Protein AF-L8G3N0-F1 (afdb_monomer)

Foldseek 3Di:
DPDDPDPPPPPVQPDQDAAAADAPPPVCVVVRVVSLVVVCVSPVVQDPDPVSSVVVSLVRYHHPRVD

Mean predicted aligned error: 7.8 Å

Radius of gyration: 17.9 Å; Cα contacts (8 Å, |Δi|>4): 48; chains: 1; bounding box: 47×41×41 Å

Organism: Pseudogymnoascus destructans (strain ATCC MYA-4855 / 20631-21) (NCBI:txid658429)

Solvent-accessible surface area (backbone atoms only — not comparable to full-atom values): 4265 Å² total; per-residue (Å²): 132,84,80,74,82,76,79,75,78,76,78,69,74,73,86,69,73,79,60,74,71,42,50,58,58,76,90,50,44,66,59,49,51,51,35,50,50,56,39,40,71,73,41,48,87,79,37,91,41,72,64,55,42,52,55,56,57,55,70,35,42,32,71,62,55,63,104

Structure (mmCIF, N/CA/C/O backbone):
data_AF-L8G3N0-F1
#
_entry.id   AF-L8G3N0-F1
#
loop_
_atom_site.group_PDB
_atom_site.id
_atom_site.type_symbol
_atom_site.label_atom_id
_atom_site.label_alt_id
_atom_site.label_comp_id
_atom_site.label_asym_id
_atom_site.label_entity_id
_atom_site.label_seq_id
_atom_site.pdbx_PDB_ins_code
_atom_site.Cartn_x
_atom_site.Cartn_y
_atom_site.Cartn_z
_atom_site.occupancy
_atom_site.B_iso_or_equiv
_atom_site.auth_seq_id
_atom_site.auth_comp_id
_atom_site.auth_asym_id
_atom_site.auth_atom_id
_atom_site.pdbx_PDB_model_num
ATOM 1 N N . MET A 1 1 ? 34.687 -31.567 -26.363 1.00 61.94 1 MET A N 1
ATOM 2 C CA . MET A 1 1 ? 34.649 -30.760 -25.125 1.00 61.94 1 MET A CA 1
ATOM 3 C C . MET A 1 1 ? 33.286 -30.993 -24.501 1.00 61.94 1 MET A C 1
ATOM 5 O O . MET A 1 1 ? 32.340 -30.970 -25.275 1.00 61.94 1 MET A O 1
ATOM 9 N N . PRO A 1 2 ? 33.152 -31.309 -23.203 1.00 59.28 2 PRO A N 1
ATOM 10 C CA . PRO A 1 2 ? 31.834 -31.332 -22.590 1.00 59.28 2 PRO A CA 1
ATOM 11 C C . PRO A 1 2 ? 31.415 -29.884 -22.321 1.00 59.28 2 PRO A C 1
ATOM 13 O O . PRO A 1 2 ? 32.187 -29.110 -21.752 1.00 59.28 2 PRO A O 1
ATOM 16 N N . ASP A 1 3 ? 30.229 -29.521 -22.796 1.00 60.56 3 ASP A N 1
ATOM 17 C CA . ASP A 1 3 ? 29.646 -28.202 -22.591 1.00 60.56 3 ASP A CA 1
ATOM 18 C C . ASP A 1 3 ? 29.474 -27.939 -21.089 1.00 60.56 3 ASP A C 1
ATOM 20 O O . ASP A 1 3 ? 28.953 -28.775 -20.345 1.00 60.56 3 ASP A O 1
ATOM 24 N N . ALA A 1 4 ? 29.977 -26.792 -20.627 1.00 66.12 4 ALA A N 1
ATOM 25 C CA . ALA A 1 4 ? 29.843 -26.369 -19.240 1.00 66.12 4 ALA A CA 1
ATOM 26 C C . ALA A 1 4 ? 28.353 -26.198 -18.897 1.00 66.12 4 ALA A C 1
ATOM 28 O O . ALA A 1 4 ? 27.598 -25.693 -19.734 1.00 66.12 4 ALA A O 1
ATOM 29 N N . PRO A 1 5 ? 27.909 -26.586 -17.686 1.00 60.03 5 PRO A N 1
ATOM 30 C CA . PRO A 1 5 ? 26.520 -26.413 -17.302 1.00 60.03 5 PRO A CA 1
ATOM 31 C C . PRO A 1 5 ? 26.192 -24.923 -17.344 1.00 60.03 5 PRO A C 1
ATOM 33 O O . PRO A 1 5 ? 26.795 -24.117 -16.634 1.00 60.03 5 PRO A O 1
ATOM 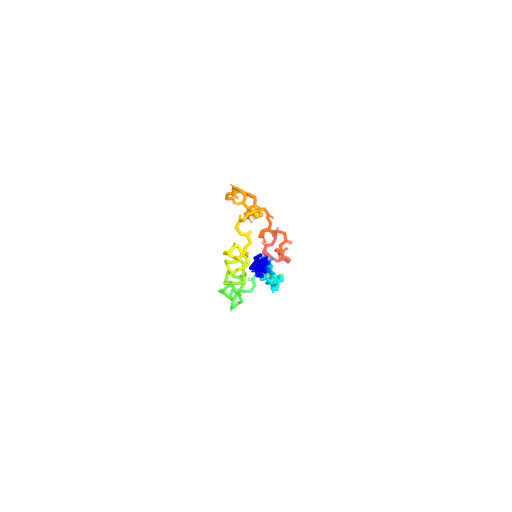36 N N . THR A 1 6 ? 25.250 -24.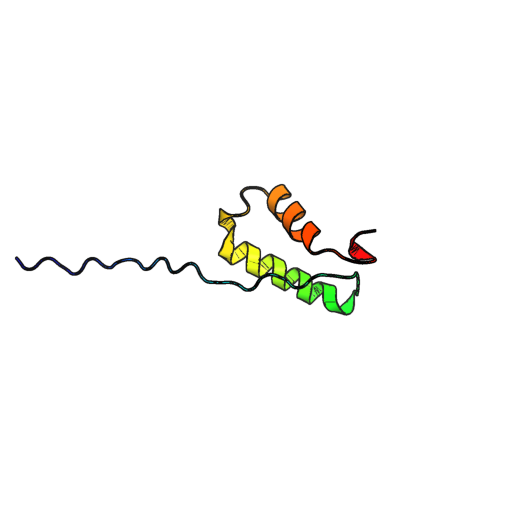560 -18.212 1.00 61.78 6 THR A N 1
ATOM 37 C CA . THR A 1 6 ? 24.649 -23.233 -18.227 1.00 61.78 6 THR A CA 1
ATOM 38 C C . THR A 1 6 ? 24.067 -23.032 -16.837 1.00 61.78 6 THR A C 1
ATOM 40 O O . THR A 1 6 ? 23.135 -23.740 -16.449 1.00 61.78 6 THR A O 1
ATOM 43 N N . ILE A 1 7 ? 24.649 -22.125 -16.050 1.00 60.91 7 ILE A N 1
ATOM 44 C CA . ILE A 1 7 ? 23.991 -21.635 -14.846 1.00 60.91 7 ILE A CA 1
ATOM 45 C C . ILE A 1 7 ? 22.742 -20.941 -15.375 1.00 60.91 7 ILE A C 1
ATOM 47 O O . ILE A 1 7 ? 22.794 -19.803 -15.833 1.00 60.91 7 ILE A O 1
ATOM 51 N N . ASN A 1 8 ? 21.631 -21.674 -15.406 1.00 56.69 8 ASN A N 1
ATOM 52 C CA . ASN A 1 8 ? 20.319 -21.068 -15.447 1.00 56.69 8 ASN A CA 1
ATOM 53 C C . ASN A 1 8 ? 20.276 -20.229 -14.180 1.00 56.69 8 ASN A C 1
ATOM 55 O O . ASN A 1 8 ? 20.062 -20.761 -13.091 1.00 56.69 8 ASN A O 1
ATOM 59 N N . GLU A 1 9 ? 20.576 -18.938 -14.316 1.00 57.47 9 GLU A N 1
ATOM 60 C CA . GLU A 1 9 ? 20.204 -17.937 -13.336 1.00 57.47 9 GLU A CA 1
ATOM 61 C C . GLU A 1 9 ? 18.692 -18.061 -13.207 1.00 57.47 9 GLU A C 1
ATOM 63 O O . GLU A 1 9 ? 17.918 -17.485 -13.975 1.00 57.47 9 GLU A O 1
ATOM 68 N N . LEU A 1 10 ? 18.265 -18.905 -12.273 1.00 54.72 10 LEU A N 1
ATOM 69 C CA . LEU A 1 10 ? 16.921 -18.905 -11.760 1.00 54.72 10 LEU A CA 1
ATOM 70 C C . LEU A 1 10 ? 16.788 -17.519 -11.128 1.00 54.72 10 LEU A C 1
ATOM 72 O O . LEU A 1 10 ? 17.111 -17.310 -9.962 1.00 54.72 10 LEU A O 1
ATOM 76 N N . LYS A 1 11 ? 16.374 -16.533 -11.927 1.00 58.12 11 LYS A N 1
ATOM 77 C CA . LYS A 1 11 ? 15.813 -15.281 -11.429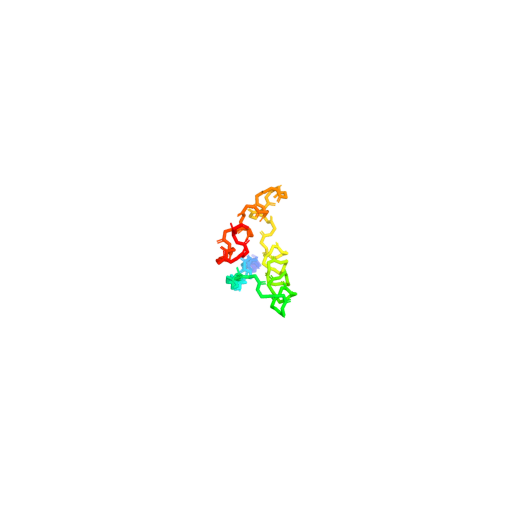 1.00 58.12 11 LYS A CA 1
ATOM 78 C C . LYS A 1 11 ? 14.467 -15.641 -10.816 1.00 58.12 11 LYS A C 1
ATOM 80 O O . LYS A 1 11 ? 13.416 -15.299 -11.348 1.00 58.12 11 LYS A O 1
ATOM 85 N N . GLU A 1 12 ? 14.491 -16.430 -9.746 1.00 62.59 12 GLU A N 1
ATOM 86 C CA . GLU A 1 12 ? 13.332 -16.609 -8.900 1.00 62.59 12 GLU A CA 1
ATOM 87 C C . GLU A 1 12 ? 13.056 -15.241 -8.298 1.00 62.59 12 GLU A C 1
ATOM 89 O O . GLU A 1 12 ? 13.734 -14.790 -7.378 1.00 62.59 12 GLU A O 1
ATOM 94 N N . THR A 1 13 ? 12.097 -14.533 -8.890 1.00 69.88 13 THR A N 1
ATOM 95 C CA . THR A 1 13 ? 11.583 -13.295 -8.324 1.00 69.88 13 THR A CA 1
ATOM 96 C C . THR A 1 13 ? 11.124 -13.605 -6.907 1.00 69.88 13 THR A C 1
ATOM 98 O O . THR A 1 13 ? 10.235 -14.444 -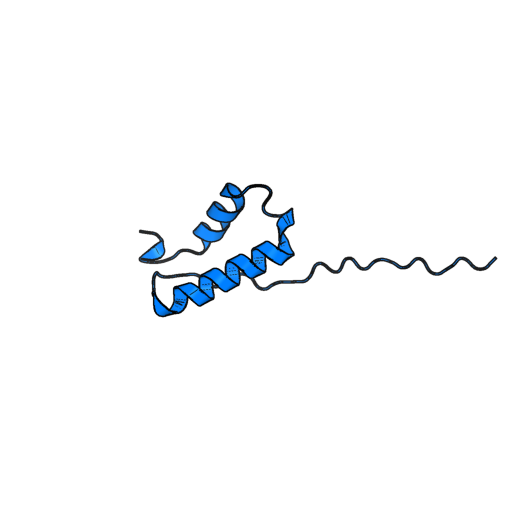6.709 1.00 69.88 13 THR A O 1
ATOM 101 N N . LEU A 1 14 ? 11.747 -12.954 -5.923 1.00 82.12 14 LEU A N 1
ATOM 102 C CA . LEU A 1 14 ? 11.378 -13.107 -4.524 1.00 82.12 14 LEU A CA 1
ATOM 103 C C . LEU A 1 14 ? 9.884 -12.795 -4.382 1.00 82.12 14 LEU A C 1
ATOM 105 O O . LEU A 1 14 ? 9.430 -11.683 -4.648 1.00 82.12 14 LEU A O 1
ATOM 109 N N . ARG A 1 15 ? 9.095 -13.790 -3.97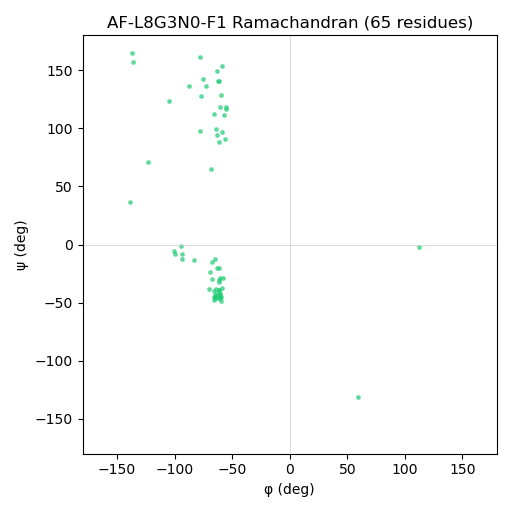3 1.00 86.12 15 ARG A N 1
ATOM 110 C CA . ARG A 1 15 ? 7.659 -13.603 -3.753 1.00 86.12 15 ARG A CA 1
ATOM 111 C C . ARG A 1 15 ? 7.447 -12.893 -2.423 1.00 86.12 15 ARG A C 1
ATOM 113 O O . ARG A 1 15 ? 7.429 -13.530 -1.374 1.00 86.12 15 ARG A O 1
ATOM 120 N N . VAL A 1 16 ? 7.266 -11.578 -2.475 1.00 90.56 16 VAL A N 1
ATOM 121 C CA . VAL A 1 16 ? 6.925 -10.767 -1.299 1.00 90.56 16 VAL A CA 1
ATOM 122 C C . VAL A 1 16 ? 5.411 -10.733 -1.102 1.00 90.56 16 VAL A C 1
ATOM 124 O O . VAL A 1 16 ? 4.648 -10.588 -2.061 1.00 90.56 16 VAL A O 1
ATOM 127 N N . LYS A 1 17 ? 4.965 -10.894 0.150 1.00 94.50 17 LYS A N 1
ATOM 128 C CA . LYS A 1 17 ? 3.547 -10.796 0.523 1.00 94.50 17 LYS A CA 1
ATOM 129 C C . LYS A 1 17 ? 3.039 -9.378 0.230 1.00 94.50 17 LYS A C 1
ATOM 131 O O . LYS A 1 17 ? 3.741 -8.408 0.495 1.00 94.50 17 LYS A O 1
ATOM 136 N N . LEU A 1 18 ? 1.812 -9.266 -0.277 1.00 96.81 18 LEU A N 1
ATOM 137 C CA . LEU A 1 18 ? 1.140 -7.972 -0.399 1.00 96.81 18 LEU A CA 1
ATOM 138 C C . LEU A 1 18 ? 0.898 -7.345 0.992 1.00 96.81 18 LEU A C 1
ATOM 140 O O . LEU A 1 18 ? 0.690 -8.095 1.95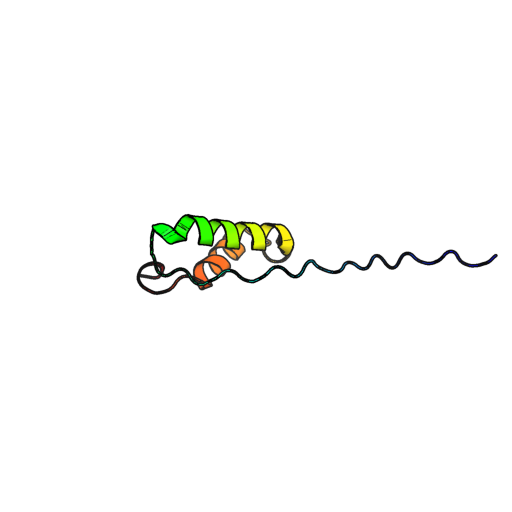6 1.00 96.81 18 LEU A O 1
ATOM 144 N N . PRO A 1 19 ? 0.894 -6.004 1.095 1.00 97.56 19 PRO A N 1
ATOM 145 C CA . PRO A 1 19 ? 0.517 -5.300 2.316 1.00 97.56 19 PRO A CA 1
ATOM 146 C C . PRO A 1 19 ? -0.904 -5.639 2.767 1.00 97.56 19 PRO A C 1
ATOM 148 O O . PRO A 1 19 ? -1.776 -5.968 1.958 1.00 97.56 19 PRO A O 1
ATOM 151 N N . ASP A 1 20 ? -1.149 -5.519 4.066 1.00 97.81 20 ASP A N 1
ATOM 152 C CA . ASP A 1 20 ? -2.502 -5.556 4.605 1.00 97.81 20 ASP A CA 1
ATOM 153 C C . ASP A 1 20 ? -3.197 -4.194 4.367 1.00 97.81 20 ASP A C 1
ATOM 155 O O . ASP A 1 20 ? -2.559 -3.176 4.088 1.00 97.81 20 ASP A O 1
ATOM 159 N N . THR A 1 21 ? -4.530 -4.148 4.432 1.00 97.69 21 THR A N 1
ATOM 160 C CA . THR A 1 21 ? -5.271 -2.884 4.267 1.00 97.69 21 THR A CA 1
ATOM 161 C C . THR A 1 21 ? -5.171 -2.001 5.508 1.00 97.69 21 THR A C 1
ATOM 163 O O . THR A 1 21 ? -5.301 -2.507 6.621 1.00 97.69 21 THR A O 1
ATOM 166 N N . TYR A 1 22 ? -5.073 -0.683 5.327 1.00 98.25 22 TYR A N 1
ATOM 167 C CA . TYR A 1 22 ? -4.978 0.283 6.424 1.00 98.25 22 TYR A CA 1
ATOM 168 C C . TYR A 1 22 ? -6.292 1.038 6.642 1.00 98.25 22 TYR A C 1
ATOM 170 O O . TYR A 1 22 ? -6.800 1.678 5.724 1.00 98.25 22 TYR A O 1
ATOM 178 N N . SER A 1 23 ? -6.844 0.980 7.857 1.00 97.25 23 SER A N 1
ATOM 179 C CA . SER A 1 23 ? -8.144 1.582 8.195 1.00 97.25 23 SER A CA 1
ATOM 180 C C . SER A 1 23 ? -8.069 3.001 8.775 1.00 97.25 23 SER A C 1
ATOM 182 O O . SER A 1 23 ? -9.103 3.662 8.875 1.00 97.25 23 SER A O 1
ATOM 184 N N . GLY A 1 24 ? -6.872 3.462 9.165 1.00 95.06 24 GLY A N 1
ATOM 185 C CA . GLY A 1 24 ? -6.655 4.740 9.864 1.00 95.06 24 GLY A CA 1
ATOM 186 C C . GLY A 1 24 ? -6.187 4.601 11.317 1.00 95.06 24 GLY A C 1
ATOM 187 O O . GLY A 1 24 ? -5.904 5.599 11.978 1.00 95.06 24 GLY A O 1
ATOM 188 N N . ASN A 1 25 ? -6.050 3.376 11.842 1.00 95.81 25 ASN A N 1
ATOM 189 C CA . ASN A 1 25 ? -5.549 3.161 13.199 1.00 95.81 25 ASN A CA 1
ATOM 190 C C . ASN A 1 25 ? -4.077 3.592 13.323 1.00 95.81 25 ASN A C 1
ATOM 192 O O . ASN A 1 25 ? -3.173 2.952 12.789 1.00 95.81 25 ASN A O 1
ATOM 196 N N . ARG A 1 26 ? -3.800 4.653 14.086 1.00 94.19 26 ARG A N 1
ATOM 197 C CA . ARG A 1 26 ? -2.433 5.171 14.261 1.00 94.19 26 ARG A CA 1
ATOM 198 C C . ARG A 1 26 ? -1.448 4.140 14.827 1.00 94.19 26 ARG A C 1
ATOM 200 O O . ARG A 1 26 ? -0.265 4.225 14.520 1.00 94.19 26 ARG A O 1
ATOM 207 N N . LYS A 1 27 ? -1.912 3.164 15.618 1.00 95.69 27 LYS A N 1
ATOM 208 C CA . LYS A 1 27 ? -1.049 2.106 16.181 1.00 95.69 27 LYS A CA 1
ATOM 209 C C . LYS A 1 27 ? -0.524 1.132 15.122 1.00 95.69 27 LYS A C 1
ATOM 211 O O . LYS A 1 27 ? 0.494 0.495 15.347 1.00 95.69 27 LYS A O 1
ATOM 216 N N . GLU A 1 28 ? -1.217 1.019 13.993 1.00 95.69 28 GLU A N 1
ATOM 217 C CA . GLU A 1 28 ? -0.883 0.102 12.896 1.00 95.69 28 GLU A CA 1
ATOM 218 C C . GLU A 1 28 ? -0.165 0.813 11.741 1.00 95.69 28 GLU A C 1
ATOM 220 O O . GLU A 1 28 ? 0.288 0.158 10.806 1.00 95.69 28 GLU A O 1
ATOM 225 N N . LEU A 1 29 ? -0.041 2.146 11.801 1.00 96.38 29 LEU A N 1
ATOM 226 C CA . LEU A 1 29 ? 0.515 2.952 10.713 1.00 96.38 29 LEU A CA 1
ATOM 227 C C . LEU A 1 29 ? 1.952 2.548 10.375 1.00 96.38 29 LEU A C 1
ATOM 229 O O . LEU A 1 29 ? 2.266 2.336 9.212 1.00 96.38 29 LEU A O 1
ATOM 233 N N . GLU A 1 30 ? 2.812 2.418 11.384 1.00 97.81 30 GLU A N 1
ATOM 234 C CA . GLU A 1 30 ? 4.220 2.058 11.184 1.00 97.81 30 GLU A CA 1
ATOM 235 C C . GLU A 1 30 ? 4.365 0.677 10.531 1.00 97.81 30 GLU A C 1
ATOM 237 O O . GLU A 1 30 ? 5.165 0.498 9.616 1.00 97.81 30 GLU A O 1
ATOM 242 N N . VAL A 1 31 ? 3.524 -0.281 10.934 1.00 97.50 31 VAL A N 1
ATOM 243 C CA . VAL A 1 31 ? 3.506 -1.628 10.351 1.00 97.50 31 VAL A CA 1
ATOM 244 C C . VAL A 1 31 ? 3.061 -1.582 8.891 1.00 97.50 31 VAL A C 1
ATOM 246 O O . VAL A 1 31 ? 3.698 -2.204 8.044 1.00 97.50 31 VAL A O 1
ATOM 249 N N . PHE A 1 32 ? 2.000 -0.834 8.580 1.00 98.00 32 PHE A N 1
ATOM 250 C CA . PHE A 1 32 ? 1.528 -0.669 7.205 1.00 98.00 32 PHE A CA 1
ATOM 251 C C . PHE A 1 32 ? 2.595 -0.026 6.308 1.00 98.00 32 PHE A C 1
ATOM 253 O O . PHE A 1 32 ? 2.859 -0.538 5.220 1.00 98.00 32 PHE A O 1
ATOM 260 N N . LEU A 1 33 ? 3.247 1.044 6.780 1.00 97.88 33 LEU A N 1
ATOM 261 C CA . LEU A 1 33 ? 4.324 1.721 6.051 1.00 97.88 33 LEU A CA 1
ATOM 262 C C . LEU A 1 33 ? 5.496 0.774 5.767 1.00 97.88 33 LEU A C 1
ATOM 264 O O . LEU A 1 33 ? 5.944 0.673 4.627 1.00 97.88 33 LEU A O 1
ATOM 268 N N . LEU A 1 34 ? 5.921 -0.007 6.762 1.00 97.94 34 LEU A N 1
ATOM 269 C CA . LEU A 1 34 ? 6.987 -0.989 6.578 1.00 97.94 34 LEU A CA 1
ATOM 270 C C . LEU A 1 34 ? 6.618 -2.060 5.536 1.00 97.94 34 LEU A C 1
ATOM 272 O O . LEU A 1 34 ? 7.461 -2.471 4.741 1.00 97.94 34 LEU A O 1
ATOM 276 N N . GLN A 1 35 ? 5.361 -2.516 5.509 1.00 98.00 35 GLN A N 1
ATOM 277 C CA . GLN A 1 35 ? 4.901 -3.500 4.525 1.00 98.00 35 GLN A CA 1
ATOM 278 C C . GLN A 1 35 ? 4.942 -2.958 3.088 1.00 98.00 35 GLN A C 1
ATOM 280 O O . GLN A 1 35 ? 5.373 -3.680 2.185 1.00 98.00 35 GLN A O 1
ATOM 285 N N . VAL A 1 36 ? 4.508 -1.712 2.859 1.00 97.62 36 VAL A N 1
ATOM 286 C CA . VAL A 1 36 ? 4.527 -1.107 1.513 1.00 97.62 36 VAL A CA 1
ATOM 287 C C . VAL A 1 36 ? 5.953 -0.802 1.051 1.00 97.62 36 VAL A C 1
ATOM 289 O O . VAL A 1 36 ? 6.274 -1.084 -0.102 1.00 97.62 36 VAL A O 1
ATOM 292 N N . GLU A 1 37 ? 6.829 -0.348 1.954 1.00 96.44 37 GLU A N 1
ATOM 293 C CA . GLU A 1 37 ? 8.249 -0.107 1.666 1.00 96.44 37 GLU A CA 1
ATOM 294 C C . GLU A 1 37 ? 8.988 -1.405 1.319 1.00 96.44 37 GLU A C 1
ATOM 296 O O . GLU A 1 37 ? 9.707 -1.463 0.320 1.00 96.44 37 GLU A O 1
ATOM 301 N N . LEU A 1 38 ? 8.769 -2.477 2.089 1.00 96.25 38 LEU A N 1
ATOM 302 C CA . LEU A 1 38 ? 9.337 -3.793 1.788 1.00 96.25 38 LEU A CA 1
ATOM 303 C C . LEU A 1 38 ? 8.841 -4.320 0.440 1.00 96.25 38 LEU A C 1
ATOM 305 O O . LEU A 1 38 ? 9.632 -4.841 -0.344 1.00 96.25 38 LEU A O 1
ATOM 309 N N . TYR A 1 39 ? 7.545 -4.180 0.145 1.00 96.19 39 TYR A N 1
ATOM 310 C CA . TYR A 1 39 ? 7.014 -4.617 -1.143 1.00 96.19 39 TYR A CA 1
ATOM 311 C C . TYR A 1 39 ? 7.641 -3.838 -2.301 1.00 96.19 39 TYR A C 1
ATOM 313 O O . TYR A 1 39 ? 8.076 -4.454 -3.275 1.00 96.19 39 TYR A O 1
ATOM 321 N N . GLN A 1 40 ? 7.726 -2.511 -2.184 1.00 95.25 40 GLN A N 1
ATOM 322 C CA . GLN A 1 40 ? 8.345 -1.657 -3.192 1.00 95.25 40 GLN A CA 1
ATOM 323 C C . GLN A 1 40 ? 9.816 -2.017 -3.405 1.00 95.25 40 GLN A C 1
ATOM 325 O O . GLN A 1 40 ? 10.238 -2.137 -4.546 1.00 95.25 40 GLN A O 1
ATOM 330 N N . HIS A 1 41 ? 10.584 -2.230 -2.335 1.00 93.81 41 HIS A N 1
ATOM 331 C CA . HIS A 1 41 ? 12.017 -2.513 -2.428 1.00 93.81 41 HIS A CA 1
ATOM 332 C C . HIS A 1 41 ? 12.336 -3.763 -3.261 1.00 93.81 41 HIS A C 1
ATOM 334 O O . HIS A 1 41 ? 13.314 -3.784 -3.999 1.00 93.81 41 HIS A O 1
ATOM 340 N N . PHE A 1 42 ? 11.507 -4.802 -3.155 1.00 93.50 42 PHE A N 1
ATOM 341 C CA . PHE A 1 42 ? 11.701 -6.063 -3.879 1.00 93.50 42 PHE A CA 1
ATOM 342 C C . PHE A 1 42 ? 10.941 -6.151 -5.209 1.00 93.50 42 PHE A C 1
ATOM 344 O O . PHE A 1 42 ? 10.995 -7.190 -5.864 1.00 93.50 42 PHE A O 1
ATOM 351 N N . ASN A 1 43 ? 10.177 -5.119 -5.565 1.00 92.94 43 ASN A N 1
ATOM 352 C CA . ASN A 1 43 ? 9.379 -5.060 -6.789 1.00 92.94 43 ASN A CA 1
ATOM 353 C C . ASN A 1 43 ? 9.486 -3.660 -7.415 1.00 92.94 43 ASN A C 1
ATOM 355 O O . ASN A 1 43 ? 8.484 -3.111 -7.888 1.00 92.94 43 ASN A O 1
ATOM 359 N N . ASP A 1 44 ? 10.664 -3.041 -7.337 1.00 92.12 44 ASP A N 1
ATOM 360 C CA . ASP A 1 44 ? 10.889 -1.655 -7.751 1.00 92.12 44 ASP A CA 1
ATOM 361 C C . ASP A 1 44 ? 10.594 -1.466 -9.244 1.00 92.12 44 ASP A C 1
ATOM 363 O O . ASP A 1 44 ? 10.041 -0.443 -9.654 1.00 92.12 44 ASP A O 1
ATOM 367 N N . GLU A 1 45 ? 10.809 -2.513 -10.040 1.00 93.00 45 GLU A N 1
ATOM 368 C CA . GLU A 1 45 ? 10.502 -2.572 -11.460 1.00 93.00 45 GLU A CA 1
ATOM 369 C C . GLU A 1 45 ? 9.008 -2.388 -11.774 1.00 93.00 45 GLU A C 1
ATOM 371 O O . GLU A 1 45 ? 8.652 -2.018 -12.895 1.00 93.00 45 GLU A O 1
ATOM 376 N N . LYS A 1 46 ? 8.116 -2.614 -10.797 1.00 92.62 46 LYS A N 1
ATOM 377 C CA . LYS A 1 46 ? 6.665 -2.399 -10.941 1.00 92.62 46 LYS A CA 1
ATOM 378 C C . LYS A 1 46 ? 6.246 -0.948 -10.719 1.00 92.62 46 LYS A C 1
ATOM 380 O O . LYS A 1 46 ? 5.115 -0.597 -11.056 1.00 92.62 46 LYS A O 1
ATOM 385 N N . PHE A 1 4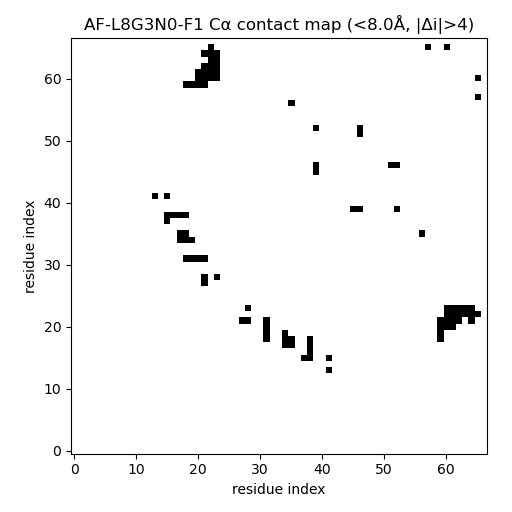7 ? 7.130 -0.118 -10.167 1.00 95.31 47 PHE A N 1
ATOM 386 C CA . PHE A 1 47 ? 6.841 1.257 -9.770 1.00 95.31 47 PHE A CA 1
ATOM 387 C C . PHE A 1 47 ? 7.792 2.238 -10.469 1.00 95.31 47 PHE A C 1
ATOM 389 O O . PHE A 1 47 ? 8.662 2.828 -9.828 1.00 95.31 47 PHE A O 1
ATOM 396 N N . PRO A 1 48 ? 7.632 2.451 -11.790 1.00 93.69 48 PRO A N 1
ATOM 397 C CA . PRO A 1 48 ? 8.538 3.294 -12.571 1.00 93.69 48 PRO A CA 1
ATOM 398 C C . PRO A 1 48 ? 8.536 4.764 -12.128 1.00 93.69 48 PRO A C 1
ATOM 400 O O . PRO A 1 48 ? 9.472 5.498 -12.439 1.00 93.69 48 PRO A O 1
ATOM 403 N N . THR A 1 49 ? 7.491 5.210 -11.422 1.00 96.00 49 THR A N 1
ATOM 404 C CA . THR A 1 49 ? 7.408 6.562 -10.858 1.00 96.00 49 THR A CA 1
ATOM 405 C C . THR A 1 49 ? 6.881 6.545 -9.426 1.00 96.00 49 THR A C 1
ATOM 407 O O . THR A 1 49 ? 6.153 5.633 -9.021 1.00 96.00 49 THR A O 1
ATOM 410 N N . GLN A 1 50 ? 7.192 7.594 -8.661 1.00 93.81 50 GLN A N 1
ATOM 411 C CA . GLN A 1 50 ? 6.674 7.758 -7.299 1.00 93.81 50 GLN A CA 1
ATOM 412 C C . GLN A 1 50 ? 5.143 7.856 -7.274 1.00 93.81 50 GLN A C 1
ATOM 414 O O . GLN A 1 50 ? 4.508 7.350 -6.354 1.00 93.81 50 GLN A O 1
ATOM 419 N N . GLU A 1 51 ? 4.525 8.425 -8.311 1.00 97.25 51 GLU A N 1
ATOM 420 C CA . GLU A 1 51 ? 3.068 8.490 -8.449 1.00 97.25 51 GLU A CA 1
ATOM 421 C C . GLU A 1 51 ? 2.454 7.098 -8.613 1.00 97.25 51 GLU A C 1
ATOM 423 O O . GLU A 1 51 ? 1.421 6.812 -8.011 1.00 97.25 51 GLU A O 1
ATOM 428 N N . SER A 1 52 ? 3.092 6.210 -9.387 1.00 97.06 52 SER A N 1
ATOM 429 C CA . SER A 1 52 ? 2.613 4.831 -9.550 1.00 97.06 52 SER A CA 1
ATOM 430 C C . SER A 1 52 ? 2.655 4.050 -8.231 1.00 97.06 52 SER A C 1
ATOM 432 O O . SER A 1 52 ? 1.709 3.327 -7.913 1.00 97.06 52 SER A O 1
ATOM 434 N N . TYR A 1 53 ? 3.697 4.270 -7.422 1.00 96.81 53 TYR A N 1
ATOM 435 C CA . TYR A 1 53 ? 3.799 3.720 -6.072 1.00 96.81 53 TYR A CA 1
ATOM 436 C C . TYR A 1 53 ? 2.734 4.306 -5.141 1.00 96.81 53 TYR A C 1
ATOM 438 O O . TYR A 1 53 ? 2.013 3.559 -4.482 1.00 96.81 53 TYR A O 1
ATOM 446 N N . ALA A 1 54 ? 2.568 5.630 -5.131 1.00 96.94 54 ALA A N 1
ATOM 447 C CA . ALA A 1 54 ? 1.583 6.303 -4.292 1.00 96.94 54 ALA A CA 1
ATOM 448 C C . ALA A 1 54 ? 0.146 5.850 -4.603 1.00 96.94 54 ALA A C 1
ATOM 450 O O . ALA A 1 54 ? -0.618 5.562 -3.682 1.00 96.94 54 ALA A O 1
ATOM 451 N N . LEU A 1 55 ? -0.214 5.727 -5.885 1.00 97.81 55 LEU A N 1
ATOM 452 C CA . LEU A 1 55 ? -1.527 5.232 -6.314 1.00 97.81 55 LEU A CA 1
ATOM 453 C C . LEU 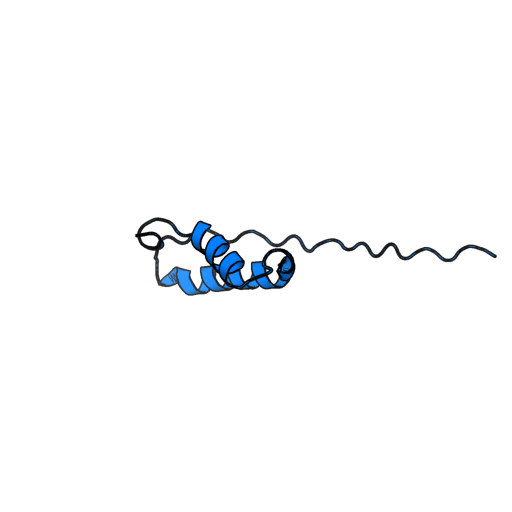A 1 55 ? -1.760 3.780 -5.888 1.00 97.81 55 LEU A C 1
ATOM 455 O O . LEU A 1 55 ? -2.842 3.438 -5.406 1.00 97.81 55 LEU A O 1
ATOM 459 N N . TRP A 1 56 ? -0.748 2.925 -6.036 1.00 97.81 56 TRP A N 1
ATOM 460 C CA . TRP A 1 56 ? -0.832 1.539 -5.592 1.00 97.81 56 TRP A CA 1
ATOM 461 C C . TRP A 1 56 ? -0.975 1.438 -4.070 1.00 97.81 56 TRP A C 1
ATOM 463 O O . TRP A 1 56 ? -1.875 0.748 -3.596 1.00 97.81 56 TRP A O 1
ATOM 473 N N . THR A 1 57 ? -0.179 2.179 -3.299 1.00 97.81 57 THR A N 1
ATOM 474 C CA . THR A 1 57 ? -0.275 2.238 -1.832 1.00 97.81 57 THR A CA 1
ATOM 475 C C . THR A 1 57 ? -1.641 2.760 -1.381 1.00 97.81 57 THR A C 1
ATOM 477 O O . THR A 1 57 ? -2.267 2.175 -0.495 1.00 97.81 57 THR A O 1
ATOM 480 N N . ALA A 1 58 ? -2.173 3.790 -2.049 1.00 97.25 58 ALA A N 1
ATOM 481 C CA . ALA A 1 58 ? -3.504 4.327 -1.773 1.00 97.25 58 ALA A CA 1
ATOM 482 C C . ALA A 1 58 ? -4.622 3.287 -1.979 1.00 97.25 58 ALA A C 1
ATOM 484 O O . ALA A 1 58 ? -5.637 3.320 -1.283 1.00 97.25 58 ALA A O 1
ATOM 485 N N . SER A 1 59 ? -4.425 2.307 -2.871 1.00 97.44 59 SER A N 1
ATOM 486 C CA . SER A 1 59 ? -5.395 1.227 -3.103 1.00 97.44 59 SER A CA 1
ATOM 487 C C . SER A 1 59 ? -5.597 0.292 -1.898 1.00 97.44 59 SER A C 1
ATOM 489 O O . SER A 1 59 ? -6.581 -0.454 -1.866 1.00 97.44 59 SER A O 1
ATOM 491 N N . TYR A 1 60 ? -4.729 0.357 -0.881 1.00 97.94 60 TYR A N 1
ATOM 492 C CA . TYR A 1 60 ? -4.850 -0.390 0.379 1.00 97.94 60 TYR A CA 1
ATOM 493 C C . TYR A 1 60 ? -5.562 0.392 1.489 1.00 97.94 60 TYR A C 1
ATOM 495 O O . TYR A 1 60 ? -5.894 -0.192 2.523 1.00 97.94 60 TYR A O 1
ATOM 503 N N . LEU A 1 61 ? -5.850 1.680 1.287 1.00 97.88 61 LEU A N 1
ATOM 504 C CA . LEU A 1 61 ? -6.545 2.505 2.274 1.00 97.88 61 LEU A CA 1
ATOM 505 C C . LEU A 1 61 ? -8.027 2.121 2.356 1.00 97.88 61 LEU A C 1
ATOM 507 O O . LEU A 1 61 ? -8.701 1.891 1.349 1.00 97.88 61 LEU A O 1
ATOM 511 N N . ARG A 1 62 ? -8.549 2.021 3.573 1.00 96.88 62 ARG A N 1
ATOM 512 C CA . ARG A 1 62 ? -9.940 1.676 3.889 1.00 96.88 62 ARG A CA 1
ATOM 513 C C . ARG A 1 62 ? -10.440 2.589 5.006 1.00 96.88 62 ARG A C 1
ATOM 515 O O . ARG A 1 62 ? -9.653 3.195 5.722 1.00 96.88 62 ARG A O 1
ATOM 522 N N . GLY A 1 63 ? -11.756 2.638 5.199 1.00 93.94 63 GLY A N 1
ATOM 523 C CA . GLY A 1 63 ? -12.345 3.328 6.349 1.00 93.94 63 GLY A CA 1
ATOM 524 C C . GLY A 1 63 ? -11.985 4.815 6.401 1.00 93.94 63 GLY A C 1
ATOM 525 O O . GLY A 1 63 ? -12.132 5.514 5.401 1.00 93.94 63 GLY A O 1
ATOM 526 N N . GLU A 1 64 ? -11.538 5.280 7.569 1.00 93.19 64 GLU A N 1
ATOM 527 C CA . GLU A 1 64 ? -11.167 6.681 7.808 1.00 93.19 64 GLU A CA 1
ATOM 528 C C . GLU A 1 64 ? -9.925 7.094 7.020 1.00 93.19 64 GLU A C 1
ATOM 530 O O . GLU A 1 64 ? -9.840 8.235 6.592 1.00 93.19 64 GLU A O 1
ATOM 535 N N . ALA A 1 65 ? -9.005 6.167 6.744 1.00 93.50 65 ALA A N 1
ATOM 536 C CA . ALA A 1 65 ? -7.812 6.470 5.955 1.00 93.50 65 ALA A CA 1
ATOM 537 C C . ALA A 1 65 ? -8.102 6.801 4.480 1.00 93.50 65 ALA A C 1
ATOM 539 O O . ALA A 1 65 ? -7.220 7.305 3.792 1.00 93.50 65 ALA A O 1
ATOM 540 N N . LEU A 1 66 ? -9.301 6.488 3.978 1.00 91.94 66 LEU A N 1
ATOM 541 C CA . LEU A 1 66 ? -9.715 6.782 2.602 1.00 91.94 66 LEU A CA 1
ATOM 542 C C . LEU A 1 66 ? -10.587 8.050 2.495 1.00 91.94 66 LEU A C 1
ATOM 544 O O . LEU A 1 66 ? -10.926 8.450 1.383 1.00 91.94 66 LEU A O 1
ATOM 548 N N . ARG A 1 67 ? -11.010 8.637 3.620 1.00 78.69 67 ARG A N 1
ATOM 549 C CA 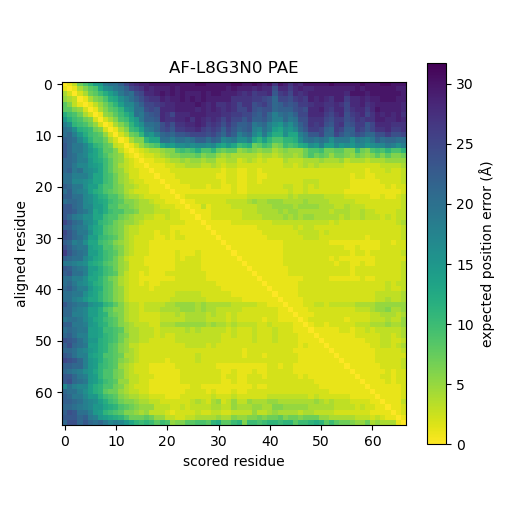. ARG A 1 67 ? -12.012 9.713 3.668 1.00 78.69 67 ARG A CA 1
ATOM 550 C C . ARG A 1 67 ? -11.412 11.097 3.854 1.00 78.69 67 ARG A C 1
ATOM 552 O O . ARG A 1 67 ? -10.349 11.207 4.496 1.00 78.69 67 ARG A O 1
#

Sequence (67 aa):
MPDAPTINELKETLRVKLPDTYSGNRKELEVFLLQVELYQHFNDEKFPTQESYALWTASYLRGEALR

pLDDT: mean 88.47, std 14.1, range [54.72, 98.25]

Secondary structure (DSSP, 8-state):
-PPPP----------PPPPPPB-S-GGGHHHHHHHHHHHHHT-GGG-SSHHHHHHHHHTTB-GGGG-